Protein AF-A0A434S782-F1 (afdb_monomer_lite)

Structure (mmCIF, N/CA/C/O backbone):
data_AF-A0A434S782-F1
#
_entry.id   AF-A0A434S782-F1
#
loop_
_atom_site.group_PDB
_atom_site.id
_atom_site.type_symbol
_atom_site.label_atom_id
_atom_site.label_alt_id
_atom_site.label_comp_id
_atom_site.label_asym_id
_atom_site.label_entity_id
_atom_site.label_seq_id
_atom_site.pdbx_PDB_ins_code
_atom_site.Cartn_x
_atom_site.Cartn_y
_atom_site.Cartn_z
_atom_site.occupancy
_atom_site.B_iso_or_equiv
_atom_site.auth_seq_id
_atom_site.auth_comp_id
_atom_site.auth_asym_id
_atom_site.auth_atom_id
_atom_site.pdbx_PDB_model_num
ATOM 1 N N . ALA A 1 1 ? 8.498 13.842 -37.453 1.00 45.81 1 ALA A N 1
ATOM 2 C CA . ALA A 1 1 ? 8.215 12.730 -36.525 1.00 45.81 1 ALA A CA 1
ATOM 3 C C . ALA A 1 1 ? 9.584 12.250 -36.055 1.00 45.81 1 ALA A C 1
ATOM 5 O O . ALA A 1 1 ? 10.415 12.049 -36.921 1.00 45.81 1 ALA A O 1
ATOM 6 N N . GLU A 1 2 ? 9.983 12.252 -34.789 1.00 38.34 2 GLU A N 1
ATOM 7 C CA . GLU A 1 2 ? 9.272 12.043 -33.525 1.00 38.34 2 GLU A CA 1
ATOM 8 C C . GLU A 1 2 ? 9.928 12.860 -32.403 1.00 38.34 2 GLU A C 1
ATOM 10 O O . GLU A 1 2 ? 11.139 13.076 -32.400 1.00 38.34 2 GLU A O 1
ATOM 15 N N . GLY A 1 3 ? 9.123 13.287 -31.430 1.00 43.78 3 GLY A N 1
ATOM 16 C CA . GLY A 1 3 ? 9.629 13.692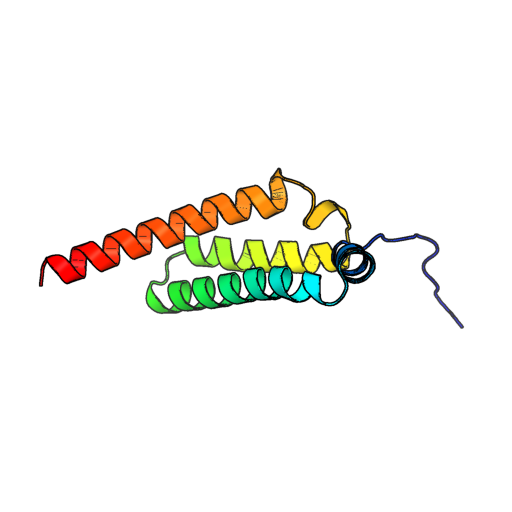 -30.125 1.00 43.78 3 GLY A CA 1
ATOM 17 C C . GLY A 1 3 ? 10.073 12.455 -29.352 1.00 43.78 3 GLY A C 1
ATOM 18 O O . GLY A 1 3 ? 9.260 11.827 -28.687 1.00 43.78 3 GLY A O 1
ATOM 19 N N . ALA A 1 4 ? 11.350 12.099 -29.448 1.00 45.12 4 ALA A N 1
ATOM 20 C CA . ALA A 1 4 ? 11.984 11.178 -28.516 1.00 45.12 4 ALA A CA 1
ATOM 21 C C . ALA A 1 4 ? 12.660 12.027 -27.436 1.00 45.12 4 ALA A C 1
ATOM 23 O O . ALA A 1 4 ? 13.621 12.743 -27.715 1.00 45.12 4 ALA A O 1
ATOM 24 N N . ALA A 1 5 ? 12.116 12.010 -26.219 1.00 41.84 5 ALA A N 1
ATOM 25 C CA . ALA A 1 5 ? 12.754 12.648 -25.077 1.00 41.84 5 ALA A CA 1
ATOM 26 C C . ALA A 1 5 ? 14.180 12.091 -24.926 1.00 41.84 5 ALA A C 1
ATOM 28 O O . ALA A 1 5 ? 14.379 10.894 -24.744 1.00 41.84 5 ALA A O 1
ATOM 29 N N . SER A 1 6 ? 15.174 12.969 -25.031 1.00 44.38 6 SER A N 1
ATOM 30 C CA . SER A 1 6 ? 16.609 12.669 -25.004 1.00 44.38 6 SER A CA 1
ATOM 31 C C . SER A 1 6 ? 17.160 12.457 -23.587 1.00 44.38 6 SER A C 1
ATOM 33 O O . SER A 1 6 ? 18.324 12.758 -23.328 1.00 44.38 6 SER A O 1
ATOM 35 N N . VAL A 1 7 ? 16.327 12.003 -22.648 1.00 48.16 7 VAL A N 1
ATOM 36 C CA . VAL A 1 7 ? 16.700 11.796 -21.244 1.00 48.16 7 VAL A CA 1
ATOM 37 C C . VAL A 1 7 ? 16.268 10.385 -20.853 1.00 48.16 7 VAL A C 1
ATOM 39 O O . VAL A 1 7 ? 15.084 10.075 -21.005 1.00 48.16 7 VAL A O 1
ATOM 42 N N . PRO A 1 8 ? 17.176 9.522 -20.361 1.00 50.50 8 PRO A N 1
ATOM 43 C CA . PRO A 1 8 ? 16.786 8.259 -19.760 1.00 50.50 8 PRO A CA 1
ATOM 44 C C . PRO A 1 8 ? 16.079 8.598 -18.449 1.00 50.50 8 PRO A C 1
ATOM 46 O O . PRO A 1 8 ? 16.703 8.826 -17.420 1.00 50.50 8 PRO A O 1
ATOM 49 N N . VAL A 1 9 ? 14.761 8.748 -18.502 1.00 54.75 9 VAL A N 1
ATOM 50 C CA . VAL A 1 9 ? 13.955 8.809 -17.290 1.00 54.75 9 VAL A CA 1
ATOM 51 C C . VAL A 1 9 ? 13.850 7.370 -16.798 1.00 54.75 9 VAL A C 1
ATOM 53 O O . VAL A 1 9 ? 13.049 6.587 -17.309 1.00 54.75 9 VAL A O 1
ATOM 56 N N . GLU A 1 10 ? 14.738 6.991 -15.882 1.00 72.56 10 GLU A N 1
ATOM 57 C CA . GLU A 1 10 ? 14.737 5.667 -15.268 1.00 72.56 10 GLU A CA 1
ATOM 58 C C . GLU A 1 10 ? 13.467 5.539 -14.413 1.00 72.56 10 GLU A C 1
ATOM 60 O O . GLU A 1 10 ? 13.217 6.311 -13.489 1.00 72.5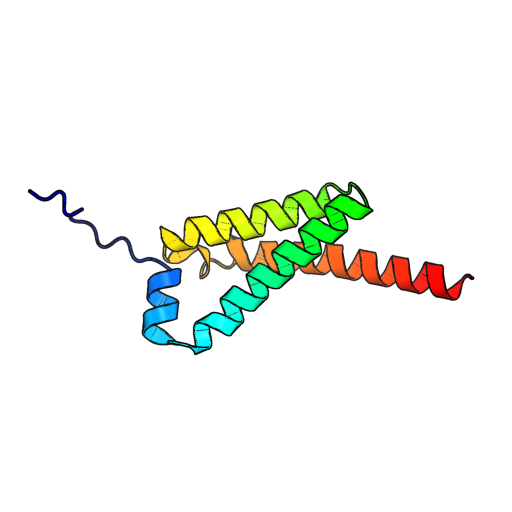6 10 GLU A O 1
ATOM 65 N N . SER A 1 11 ? 12.583 4.623 -14.806 1.00 84.50 11 SER A N 1
ATOM 66 C CA . SER A 1 11 ? 11.294 4.373 -14.158 1.00 84.50 11 SER A CA 1
ATOM 67 C C . SER A 1 11 ? 11.464 3.263 -13.133 1.00 84.50 11 SER A C 1
ATOM 69 O O . SER A 1 11 ? 11.862 2.166 -13.519 1.00 84.50 11 SER A O 1
ATOM 71 N N . ALA A 1 12 ? 11.101 3.473 -11.863 1.00 86.00 12 ALA A N 1
ATOM 72 C CA . ALA A 1 12 ? 11.185 2.411 -10.852 1.00 86.00 12 ALA A CA 1
ATOM 73 C C . ALA A 1 12 ? 10.333 1.197 -11.246 1.00 86.00 12 ALA A C 1
ATOM 75 O O . ALA A 1 12 ? 10.742 0.050 -11.082 1.00 86.00 12 ALA A O 1
ATOM 76 N N . VAL A 1 13 ? 9.153 1.446 -11.827 1.00 87.19 13 VAL A N 1
ATOM 77 C CA . VAL A 1 13 ? 8.287 0.386 -12.363 1.00 87.19 13 VAL A CA 1
ATOM 78 C C . VAL A 1 13 ? 8.993 -0.370 -13.490 1.00 87.19 13 VAL A C 1
ATOM 80 O O . VAL A 1 13 ? 8.991 -1.602 -13.497 1.00 87.19 13 VAL A O 1
ATOM 83 N N . GLY A 1 14 ? 9.625 0.358 -14.416 1.00 85.94 14 GLY A N 1
ATOM 84 C CA . GLY A 1 14 ? 10.411 -0.225 -15.503 1.00 85.94 14 GLY A CA 1
ATOM 85 C C . GLY A 1 14 ? 11.578 -1.075 -14.995 1.00 85.94 14 GLY A C 1
ATOM 86 O O . GLY A 1 14 ? 11.745 -2.208 -15.442 1.00 85.94 14 GLY A O 1
ATOM 87 N N . VAL A 1 15 ? 12.325 -0.573 -14.010 1.00 87.44 15 VAL A N 1
ATOM 88 C CA . VAL A 1 15 ? 13.446 -1.274 -13.369 1.00 87.44 15 VAL A CA 1
ATOM 89 C C . VAL A 1 15 ? 12.970 -2.565 -12.701 1.00 87.44 15 VAL A C 1
ATOM 91 O O . VAL A 1 15 ? 13.540 -3.629 -12.946 1.00 87.44 15 VAL A O 1
ATOM 94 N N . MET A 1 16 ? 11.884 -2.521 -11.923 1.00 88.06 16 MET A N 1
ATOM 95 C CA . MET A 1 16 ? 11.338 -3.714 -11.264 1.00 88.06 16 MET A CA 1
ATOM 96 C C . MET A 1 16 ? 10.836 -4.763 -12.261 1.00 88.06 16 MET A C 1
ATOM 98 O O . MET A 1 16 ? 11.085 -5.955 -12.069 1.00 88.06 16 MET A O 1
ATOM 102 N N . LEU A 1 17 ? 10.154 -4.345 -13.332 1.00 88.38 17 LEU A N 1
ATOM 103 C CA . LEU A 1 17 ? 9.702 -5.257 -14.385 1.00 88.38 17 LEU A CA 1
ATOM 104 C C . LEU A 1 17 ? 10.883 -5.880 -15.136 1.00 88.38 17 LEU A C 1
ATOM 106 O O . LEU A 1 17 ? 10.850 -7.071 -15.432 1.00 88.38 17 LEU A O 1
ATOM 110 N N . TYR A 1 18 ? 11.932 -5.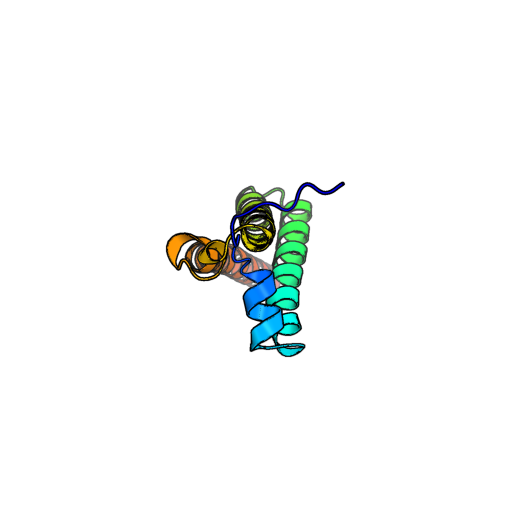104 -15.410 1.00 87.06 18 TYR A N 1
ATOM 111 C CA . TYR A 1 18 ? 13.125 -5.586 -16.102 1.00 87.06 18 TYR A CA 1
ATOM 112 C C . TYR A 1 18 ? 13.938 -6.574 -15.252 1.00 87.06 18 TYR A C 1
ATOM 114 O O . TYR A 1 18 ? 14.351 -7.618 -15.750 1.00 87.06 18 TYR A O 1
ATOM 122 N N . GLN A 1 19 ? 14.144 -6.277 -13.965 1.00 87.94 19 GLN A N 1
ATOM 123 C CA . GLN A 1 19 ? 14.990 -7.089 -13.084 1.00 87.94 19 GLN A CA 1
ATOM 124 C C . GLN A 1 19 ? 14.267 -8.310 -12.500 1.00 87.94 1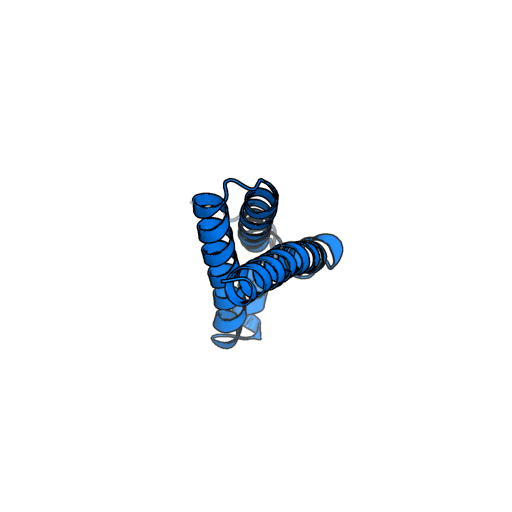9 GLN A C 1
ATOM 126 O O . GLN A 1 19 ? 14.850 -9.388 -12.410 1.00 87.94 19 GLN A O 1
ATOM 131 N N . MET A 1 20 ? 13.006 -8.157 -12.082 1.00 88.62 20 MET A N 1
ATOM 132 C CA . MET A 1 20 ? 12.250 -9.217 -11.398 1.00 88.62 20 MET A CA 1
ATOM 133 C C . MET A 1 20 ? 11.207 -9.899 -12.292 1.00 88.62 20 MET A C 1
ATOM 135 O O . MET A 1 20 ? 10.622 -10.908 -11.882 1.00 88.62 20 MET A O 1
ATOM 139 N N . GLY A 1 21 ? 10.926 -9.365 -13.485 1.00 89.25 21 GLY A N 1
ATOM 140 C CA . GLY A 1 21 ? 9.906 -9.903 -14.383 1.00 89.25 21 GLY A CA 1
ATOM 141 C C . GLY A 1 21 ? 8.542 -10.011 -13.696 1.00 89.25 21 GLY A C 1
ATOM 142 O O . GLY A 1 21 ? 8.056 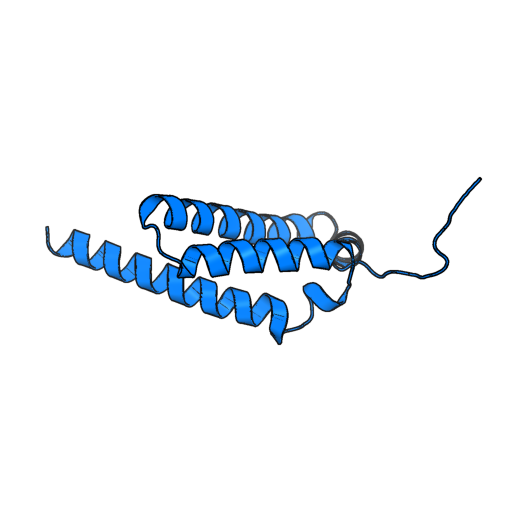-9.073 -13.059 1.00 89.25 21 GLY A O 1
ATOM 143 N N . VAL A 1 22 ? 7.952 -11.207 -13.763 1.00 90.56 22 VAL A N 1
ATOM 144 C CA . VAL A 1 22 ? 6.661 -11.547 -13.135 1.00 90.56 22 VAL A CA 1
ATOM 145 C C . VAL A 1 22 ? 6.700 -11.398 -11.607 1.00 90.56 22 VAL A C 1
ATOM 147 O O . VAL A 1 22 ? 5.672 -11.112 -10.997 1.00 90.56 22 VAL A O 1
ATOM 150 N N . GLY A 1 23 ? 7.872 -11.519 -10.974 1.00 90.44 23 GLY A N 1
ATOM 151 C CA . GLY A 1 23 ? 8.017 -11.355 -9.524 1.00 90.44 23 GLY A CA 1
ATOM 152 C C . GLY A 1 23 ? 7.605 -9.967 -9.025 1.00 90.44 23 GLY A C 1
ATOM 153 O O . GLY A 1 23 ? 7.099 -9.839 -7.910 1.00 90.44 23 GLY A O 1
ATOM 154 N N . SER A 1 24 ? 7.727 -8.935 -9.866 1.00 90.88 24 SER A N 1
ATOM 155 C CA . SER A 1 24 ? 7.304 -7.571 -9.522 1.00 90.88 24 SER A CA 1
ATOM 156 C C . SER A 1 24 ? 5.788 -7.444 -9.300 1.00 90.88 24 SER A C 1
ATOM 158 O O . SER A 1 24 ? 5.348 -6.577 -8.544 1.00 90.88 24 SER A O 1
ATOM 160 N N . LEU A 1 25 ? 4.975 -8.354 -9.856 1.00 92.56 25 LEU A N 1
ATOM 161 C CA . LEU A 1 25 ? 3.522 -8.370 -9.652 1.00 92.56 25 LEU A CA 1
ATOM 162 C C . LEU A 1 25 ? 3.130 -8.583 -8.189 1.00 92.56 25 LEU A C 1
ATOM 164 O O . LEU A 1 25 ? 2.092 -8.084 -7.767 1.00 92.56 25 LEU A O 1
ATOM 168 N N . VAL A 1 26 ? 3.948 -9.288 -7.401 1.00 95.75 26 VAL A N 1
ATOM 169 C CA . VAL A 1 26 ? 3.690 -9.473 -5.964 1.00 95.75 26 VAL A CA 1
ATOM 170 C C . VAL A 1 26 ? 3.778 -8.131 -5.239 1.00 95.75 26 VAL A C 1
ATOM 172 O O . VAL A 1 26 ? 2.918 -7.809 -4.422 1.00 95.75 26 VAL A O 1
ATOM 175 N N . PHE A 1 27 ? 4.781 -7.321 -5.578 1.00 91.81 27 PHE A N 1
ATOM 176 C CA . PHE A 1 27 ? 4.976 -5.999 -4.992 1.00 91.81 27 PHE A CA 1
ATOM 177 C C . PHE A 1 27 ? 3.864 -5.024 -5.401 1.00 91.81 27 PHE A C 1
ATOM 179 O O . PHE A 1 27 ? 3.248 -4.390 -4.545 1.00 91.81 27 PHE A O 1
ATOM 186 N N . PHE A 1 28 ? 3.529 -4.961 -6.693 1.00 94.12 28 PHE A N 1
ATOM 187 C CA . PHE A 1 28 ? 2.421 -4.125 -7.166 1.00 94.12 28 PHE A CA 1
ATOM 188 C C . PHE A 1 28 ? 1.071 -4.580 -6.615 1.00 94.12 28 PHE A C 1
ATOM 190 O O . PHE A 1 28 ? 0.262 -3.754 -6.196 1.00 94.12 28 PHE A O 1
ATOM 197 N N . GLY A 1 29 ? 0.842 -5.892 -6.562 1.00 96.19 29 GLY A N 1
ATOM 198 C CA . GLY A 1 29 ? -0.348 -6.485 -5.965 1.00 96.19 29 GLY A CA 1
ATOM 199 C C . GLY A 1 29 ? -0.474 -6.144 -4.484 1.00 96.19 29 GLY A C 1
ATOM 200 O O . GLY A 1 29 ? -1.563 -5.804 -4.031 1.00 96.19 29 GLY A O 1
ATOM 201 N N . PHE A 1 30 ? 0.636 -6.148 -3.743 1.00 95.62 30 PHE A N 1
ATOM 202 C CA . PHE A 1 30 ? 0.671 -5.715 -2.348 1.00 95.62 30 PHE A CA 1
ATOM 203 C C . PHE A 1 30 ? 0.269 -4.241 -2.188 1.00 95.62 30 PHE A C 1
ATOM 205 O O . PHE A 1 30 ? -0.625 -3.939 -1.395 1.00 95.62 30 PHE A O 1
ATOM 212 N N . LEU A 1 31 ? 0.856 -3.327 -2.970 1.00 95.81 31 LEU A N 1
ATOM 213 C CA . LEU A 1 31 ? 0.497 -1.904 -2.921 1.00 95.81 31 LEU A CA 1
ATOM 214 C C . LEU A 1 31 ? -0.967 -1.665 -3.320 1.00 95.81 31 LEU A C 1
ATOM 216 O O . LEU A 1 31 ? -1.674 -0.900 -2.662 1.00 95.81 31 LEU A O 1
ATOM 220 N N . ALA A 1 32 ? -1.453 -2.363 -4.349 1.00 96.81 32 ALA A N 1
ATOM 221 C CA . ALA A 1 32 ? -2.846 -2.294 -4.777 1.00 96.81 32 ALA A CA 1
ATOM 222 C C . ALA A 1 32 ? -3.802 -2.816 -3.691 1.00 96.81 32 ALA A C 1
ATOM 224 O O . ALA A 1 32 ? -4.810 -2.173 -3.393 1.00 96.81 32 ALA A O 1
ATOM 225 N N . ALA A 1 33 ? -3.476 -3.944 -3.055 1.00 97.50 33 ALA A N 1
ATOM 226 C CA . ALA A 1 33 ? -4.262 -4.502 -1.960 1.00 97.50 33 ALA A CA 1
ATOM 227 C C . ALA A 1 33 ? -4.329 -3.541 -0.764 1.00 97.50 33 ALA A C 1
ATOM 229 O O . ALA A 1 33 ? -5.407 -3.348 -0.197 1.00 97.50 33 ALA A O 1
ATOM 230 N N . LEU A 1 34 ? -3.213 -2.887 -0.421 1.00 96.81 34 LEU A N 1
ATOM 231 C CA . LEU A 1 34 ? -3.191 -1.848 0.607 1.00 96.81 34 LEU A CA 1
ATOM 232 C C . LEU A 1 34 ? -4.068 -0.654 0.232 1.00 96.81 34 LEU A C 1
ATOM 234 O O . LEU A 1 34 ? -4.895 -0.239 1.042 1.00 96.81 34 LEU A O 1
ATOM 238 N N . ALA A 1 35 ? -3.953 -0.131 -0.990 1.00 97.12 35 ALA A N 1
ATOM 239 C CA . ALA A 1 35 ? -4.784 0.980 -1.446 1.00 97.12 35 ALA A CA 1
ATOM 240 C C . ALA A 1 35 ? -6.284 0.633 -1.379 1.00 97.12 35 ALA A C 1
ATOM 242 O O . ALA A 1 35 ? -7.092 1.431 -0.900 1.00 97.12 35 ALA A O 1
ATOM 243 N N . VAL A 1 36 ? -6.668 -0.583 -1.779 1.00 97.88 36 VAL A N 1
ATOM 244 C CA . VAL A 1 36 ? -8.054 -1.066 -1.671 1.00 97.88 36 VAL A CA 1
ATOM 245 C C . VAL A 1 36 ? -8.496 -1.183 -0.210 1.00 97.88 36 VAL A C 1
ATOM 247 O O . VAL A 1 36 ? -9.598 -0.745 0.129 1.00 97.88 36 VAL A O 1
ATOM 250 N N . ALA A 1 37 ? -7.656 -1.738 0.667 1.00 96.25 37 ALA A N 1
ATOM 251 C CA . ALA A 1 37 ? -7.962 -1.878 2.088 1.00 96.25 37 ALA A CA 1
ATOM 252 C C . ALA A 1 37 ? -8.151 -0.514 2.771 1.00 96.25 37 ALA A C 1
ATOM 254 O O . ALA A 1 37 ? -9.124 -0.327 3.504 1.00 96.25 37 ALA A O 1
ATOM 255 N N . LEU A 1 38 ? -7.273 0.448 2.482 1.00 96.81 38 LEU A N 1
ATOM 256 C CA . LEU A 1 38 ? -7.342 1.815 3.000 1.00 96.81 38 LEU A CA 1
ATOM 257 C C . LEU A 1 38 ? -8.572 2.550 2.480 1.00 96.81 38 LEU A C 1
ATOM 259 O O . LEU A 1 38 ? -9.307 3.130 3.271 1.00 96.81 38 LEU A O 1
ATOM 263 N N . ARG A 1 39 ? -8.874 2.444 1.181 1.00 96.62 39 ARG A N 1
ATOM 264 C CA . ARG A 1 39 ? -10.112 2.992 0.612 1.00 96.62 39 ARG A CA 1
ATOM 265 C C . ARG A 1 39 ? -11.346 2.414 1.300 1.00 96.62 39 ARG A C 1
ATOM 267 O O . ARG A 1 39 ? -12.288 3.147 1.585 1.00 96.62 39 ARG A O 1
ATOM 274 N N . ARG A 1 40 ? -11.359 1.105 1.570 1.00 95.88 40 ARG A N 1
ATOM 275 C CA . ARG A 1 40 ? -12.475 0.458 2.268 1.00 95.88 40 ARG A CA 1
ATOM 276 C C . ARG A 1 40 ? -12.629 0.997 3.689 1.00 95.88 40 ARG A C 1
ATOM 278 O O . ARG A 1 40 ? -13.747 1.317 4.073 1.00 95.88 40 ARG A O 1
ATOM 285 N N . GLN A 1 41 ? -11.532 1.123 4.437 1.00 95.00 41 GLN A N 1
ATOM 286 C CA . GLN A 1 41 ? -11.563 1.697 5.785 1.00 95.00 41 GLN A CA 1
ATOM 287 C C . GLN A 1 41 ? -12.011 3.160 5.763 1.00 95.00 41 GLN A C 1
ATOM 289 O O . GLN A 1 41 ? -12.910 3.512 6.513 1.00 95.00 41 GLN A O 1
ATOM 294 N N . LEU A 1 42 ? -11.493 3.973 4.840 1.00 95.75 42 LEU A N 1
ATOM 295 C CA . LEU A 1 42 ? -11.905 5.365 4.663 1.00 95.75 42 LEU A CA 1
ATOM 296 C C . LEU A 1 42 ? -13.418 5.495 4.446 1.00 95.75 42 LEU A C 1
ATOM 298 O O . LEU A 1 42 ? -14.058 6.323 5.081 1.00 95.75 42 LEU A O 1
ATOM 302 N N . ILE A 1 43 ? -14.005 4.664 3.580 1.00 96.38 43 ILE A N 1
ATOM 303 C CA . ILE A 1 43 ? -15.455 4.683 3.329 1.00 96.38 43 ILE A CA 1
ATOM 304 C C . ILE A 1 43 ? -16.244 4.250 4.575 1.00 96.38 43 ILE A C 1
ATOM 306 O O . ILE A 1 43 ? -17.328 4.767 4.821 1.00 96.38 43 ILE A O 1
ATOM 310 N N . GLN A 1 44 ? -15.721 3.300 5.353 1.00 93.56 44 GLN A N 1
ATOM 311 C CA . GLN A 1 44 ? -16.402 2.759 6.532 1.00 93.56 44 GLN A CA 1
ATOM 312 C C . GLN A 1 44 ? -16.307 3.665 7.763 1.00 93.56 44 GLN A C 1
ATOM 314 O O . GLN A 1 44 ? -17.238 3.684 8.563 1.00 93.56 44 GLN A O 1
ATOM 319 N N . THR A 1 45 ? -15.191 4.371 7.951 1.00 91.75 45 THR A N 1
ATOM 320 C CA . THR A 1 45 ? -14.916 5.139 9.175 1.00 91.75 45 THR A CA 1
ATOM 321 C C . THR A 1 45 ? -14.909 6.648 8.964 1.00 91.75 45 THR A C 1
ATOM 323 O O . THR A 1 45 ? -15.068 7.381 9.935 1.00 91.75 45 THR A O 1
ATOM 326 N N . GLY A 1 46 ? -14.698 7.126 7.733 1.00 91.94 46 GLY A N 1
ATOM 327 C CA . GLY A 1 46 ? -14.467 8.544 7.442 1.00 91.94 46 GLY A CA 1
ATOM 328 C C . GLY A 1 46 ? -13.149 9.093 8.002 1.00 91.94 46 GLY A C 1
ATOM 329 O O . GLY A 1 46 ? -12.961 10.306 8.025 1.00 91.94 46 GLY A O 1
ATOM 330 N N . ASP A 1 47 ? -12.250 8.224 8.471 1.00 92.81 47 ASP A N 1
ATOM 331 C CA . ASP A 1 47 ? -11.030 8.624 9.174 1.00 92.81 47 ASP A CA 1
ATOM 332 C C . ASP A 1 47 ? -9.962 9.148 8.187 1.00 92.81 47 ASP A C 1
ATOM 334 O O . ASP A 1 47 ? -9.588 8.428 7.246 1.00 92.81 47 ASP A O 1
ATOM 338 N N . PRO A 1 48 ? -9.461 10.387 8.372 1.00 93.12 48 PRO A N 1
ATOM 339 C CA . PRO A 1 48 ? -8.474 10.993 7.483 1.00 93.12 48 PRO A CA 1
ATOM 340 C C . PRO A 1 48 ? -7.131 10.251 7.446 1.00 93.12 48 PRO A C 1
ATOM 342 O O . PRO A 1 48 ? -6.423 10.373 6.444 1.00 93.12 48 PRO A O 1
ATOM 345 N N . ASP A 1 49 ? -6.790 9.437 8.446 1.00 93.50 49 ASP A N 1
ATOM 346 C CA . ASP A 1 49 ? -5.562 8.632 8.427 1.00 93.50 49 ASP A CA 1
ATOM 347 C C . ASP A 1 49 ? -5.557 7.646 7.247 1.00 93.50 49 ASP A C 1
ATOM 349 O O . AS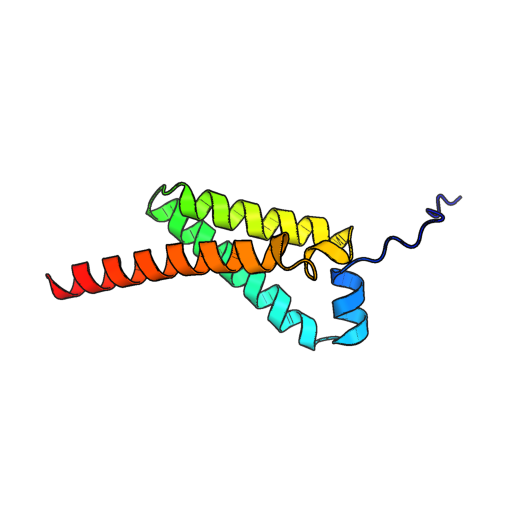P A 1 49 ? -4.539 7.440 6.576 1.00 93.50 49 ASP A O 1
ATOM 353 N N . PHE A 1 50 ? -6.719 7.067 6.927 1.00 95.19 50 PHE A N 1
ATOM 354 C CA . PHE A 1 50 ? -6.851 6.168 5.780 1.00 95.19 50 PHE A CA 1
ATOM 355 C C . PHE A 1 50 ? -6.860 6.917 4.449 1.00 95.19 50 PHE A C 1
ATOM 357 O O . PHE A 1 50 ? -6.398 6.369 3.445 1.00 95.19 50 PHE A O 1
ATOM 364 N N . LEU A 1 51 ? -7.330 8.169 4.433 1.00 95.19 51 LEU A N 1
ATOM 365 C CA . LEU A 1 51 ? -7.198 9.045 3.270 1.00 95.19 51 LEU A CA 1
ATOM 366 C C . LEU A 1 51 ? -5.727 9.372 3.004 1.00 95.19 51 LEU A C 1
ATOM 368 O O . LEU A 1 51 ? -5.281 9.237 1.866 1.00 95.19 51 LEU A O 1
ATOM 372 N N . PHE A 1 52 ? -4.969 9.737 4.043 1.00 95.06 52 PHE A N 1
ATOM 373 C CA . PHE A 1 52 ? -3.530 9.974 3.945 1.00 95.06 52 PHE A CA 1
ATOM 374 C C . PHE A 1 52 ? -2.809 8.749 3.381 1.00 95.06 52 PHE A C 1
ATOM 376 O O . PHE A 1 52 ? -2.086 8.861 2.392 1.00 95.06 52 PHE A O 1
ATOM 383 N N . GLY A 1 53 ? -3.052 7.568 3.957 1.00 95.19 53 GLY A N 1
ATOM 384 C CA . GLY A 1 53 ? -2.438 6.331 3.486 1.00 95.19 53 GLY A CA 1
ATOM 385 C C . GLY A 1 53 ? -2.789 6.011 2.030 1.00 95.19 53 GLY A C 1
ATOM 386 O O . GLY A 1 53 ? -1.911 5.665 1.240 1.00 95.19 53 GLY A O 1
ATOM 387 N N . PHE A 1 54 ? -4.066 6.147 1.656 1.00 96.62 54 PHE A N 1
ATOM 388 C CA . PHE A 1 54 ? -4.528 5.890 0.291 1.00 96.62 54 PHE A CA 1
ATOM 389 C C . PHE A 1 54 ? -3.860 6.833 -0.714 1.00 96.62 54 PHE A C 1
ATOM 391 O O . PHE A 1 54 ? -3.271 6.380 -1.696 1.00 96.62 54 PHE A O 1
ATOM 398 N N . VAL A 1 55 ? -3.918 8.140 -0.452 1.00 96.06 55 VAL A N 1
ATOM 399 C CA . VAL A 1 55 ? -3.327 9.157 -1.328 1.00 96.06 55 VAL A CA 1
ATOM 400 C C . VAL A 1 55 ? -1.812 8.992 -1.399 1.00 96.06 55 VAL A C 1
ATOM 402 O O . VAL A 1 55 ? -1.259 9.060 -2.495 1.00 96.06 55 VAL A O 1
ATOM 405 N N . GLY A 1 56 ? -1.144 8.723 -0.275 1.00 94.75 56 GLY A N 1
ATOM 406 C CA . GLY A 1 56 ? 0.302 8.520 -0.213 1.00 94.75 56 GLY A CA 1
ATOM 407 C C . GLY A 1 56 ? 0.759 7.351 -1.084 1.00 94.75 56 GLY A C 1
ATOM 408 O O . GLY A 1 56 ? 1.602 7.537 -1.962 1.00 94.75 56 GLY A O 1
ATOM 409 N N . ILE A 1 57 ? 0.147 6.173 -0.922 1.00 95.31 57 ILE A N 1
ATOM 410 C CA . ILE A 1 57 ? 0.487 4.986 -1.719 1.00 95.31 57 ILE A CA 1
ATOM 411 C C . ILE A 1 57 ? 0.234 5.228 -3.210 1.00 95.31 57 ILE A C 1
ATOM 413 O O . ILE A 1 57 ? 1.099 4.916 -4.030 1.00 95.31 57 ILE A O 1
ATOM 417 N N . VAL A 1 58 ? -0.919 5.796 -3.581 1.00 95.56 58 VAL A N 1
ATOM 418 C CA . VAL A 1 58 ? -1.260 6.046 -4.993 1.00 95.56 58 VAL A CA 1
ATOM 419 C C . VAL A 1 58 ? -0.319 7.078 -5.614 1.00 95.56 58 VAL A C 1
ATOM 421 O O . VAL A 1 58 ? 0.167 6.866 -6.722 1.00 95.56 58 VAL A O 1
ATOM 424 N N . THR A 1 59 ? -0.014 8.160 -4.898 1.00 94.69 59 THR A N 1
ATOM 425 C CA . THR A 1 59 ? 0.869 9.230 -5.389 1.00 94.69 59 THR A CA 1
ATOM 426 C C . THR A 1 59 ? 2.296 8.729 -5.578 1.00 94.69 59 THR A C 1
ATOM 428 O O . THR A 1 59 ? 2.882 8.958 -6.632 1.00 94.69 59 THR A O 1
ATOM 431 N N . ILE A 1 60 ? 2.845 7.996 -4.603 1.00 93.88 60 ILE A N 1
ATOM 432 C CA . ILE A 1 60 ? 4.190 7.412 -4.711 1.00 93.88 60 ILE A CA 1
ATOM 433 C C . ILE A 1 60 ? 4.238 6.398 -5.859 1.00 93.88 60 ILE A C 1
ATOM 435 O O . ILE A 1 60 ? 5.172 6.425 -6.656 1.00 93.88 60 ILE A O 1
ATOM 439 N N . SER A 1 61 ? 3.210 5.555 -5.997 1.00 92.75 61 SER A N 1
ATOM 440 C CA . SER A 1 61 ? 3.125 4.571 -7.087 1.00 92.75 61 SER A CA 1
ATOM 441 C C . SER A 1 61 ? 3.019 5.227 -8.464 1.00 92.75 61 SER A C 1
ATOM 443 O O . SER A 1 61 ? 3.646 4.763 -9.411 1.00 92.75 61 SER A O 1
ATOM 445 N N . ALA A 1 62 ? 2.265 6.322 -8.589 1.00 91.69 62 ALA A N 1
ATOM 446 C CA . ALA A 1 62 ? 2.205 7.099 -9.823 1.00 91.69 62 ALA A CA 1
ATOM 447 C C . ALA A 1 62 ? 3.556 7.764 -10.127 1.00 91.69 62 ALA A C 1
ATOM 449 O O . ALA A 1 62 ? 4.016 7.727 -11.266 1.00 91.69 62 ALA A O 1
ATOM 450 N N . ASN A 1 63 ? 4.229 8.309 -9.107 1.00 90.38 63 ASN A N 1
ATOM 451 C CA . ASN A 1 63 ? 5.552 8.905 -9.271 1.00 90.38 63 ASN A CA 1
ATOM 452 C C . ASN A 1 63 ? 6.613 7.864 -9.666 1.00 90.38 63 ASN A C 1
ATOM 454 O O . ASN A 1 63 ? 7.505 8.163 -10.448 1.00 90.38 63 ASN A O 1
ATOM 458 N N . ALA A 1 64 ? 6.478 6.619 -9.212 1.00 89.56 64 ALA A N 1
ATOM 459 C CA . ALA A 1 64 ? 7.367 5.515 -9.565 1.00 89.56 64 ALA A CA 1
ATOM 460 C C . ALA A 1 64 ? 7.323 5.104 -11.043 1.00 89.56 64 ALA A C 1
ATOM 462 O O . ALA A 1 64 ? 8.256 4.470 -11.538 1.00 89.56 64 ALA A O 1
ATOM 463 N N . VAL A 1 65 ? 6.272 5.489 -11.774 1.00 88.00 65 VAL A N 1
ATOM 464 C CA . VAL A 1 65 ? 6.246 5.362 -13.239 1.00 88.00 65 VAL A CA 1
ATOM 465 C C . VAL A 1 65 ? 7.243 6.334 -13.876 1.00 88.00 65 VAL A C 1
ATOM 467 O O . VAL A 1 65 ? 7.818 6.013 -14.913 1.00 88.00 65 VAL A O 1
ATOM 470 N N . LEU A 1 66 ? 7.470 7.487 -13.244 1.00 87.00 66 LEU A N 1
ATOM 471 C CA . LEU A 1 66 ? 8.270 8.592 -13.765 1.00 87.00 66 LEU A CA 1
ATOM 472 C C . LEU A 1 66 ? 9.668 8.690 -13.145 1.00 87.00 66 LEU A C 1
ATOM 474 O O . LEU A 1 66 ? 10.516 9.361 -13.714 1.00 87.00 66 LEU A O 1
ATOM 478 N N . GLN A 1 67 ? 9.911 8.105 -11.973 1.00 85.19 67 GLN A N 1
ATOM 479 C CA . GLN A 1 67 ? 11.170 8.262 -11.242 1.00 85.19 67 GLN A CA 1
ATOM 480 C C . GLN A 1 67 ? 11.594 6.953 -10.583 1.00 85.19 67 GLN A C 1
ATOM 482 O O . GLN A 1 67 ? 10.795 6.320 -9.892 1.00 85.19 67 GLN A O 1
ATOM 487 N N . GLU A 1 68 ? 12.865 6.591 -10.738 1.00 80.12 68 GLU A N 1
ATOM 488 C CA . GLU A 1 68 ? 13.481 5.418 -10.113 1.00 80.12 68 GLU A CA 1
ATOM 489 C C . GLU A 1 68 ? 13.446 5.515 -8.582 1.00 80.12 68 GLU A C 1
ATOM 491 O O . GLU A 1 68 ? 13.027 4.592 -7.888 1.00 80.12 68 GLU A O 1
ATOM 496 N N . GLU A 1 69 ? 13.744 6.691 -8.039 1.00 79.75 69 GLU A N 1
ATOM 497 C CA . GLU A 1 69 ? 13.867 6.903 -6.593 1.00 79.75 69 GLU A CA 1
ATOM 498 C C . GLU A 1 69 ? 12.551 6.769 -5.806 1.00 79.75 69 GLU A C 1
ATOM 500 O O . GLU A 1 69 ? 12.565 6.678 -4.578 1.00 79.75 69 GLU A O 1
ATOM 505 N N . ALA A 1 70 ? 11.389 6.753 -6.465 1.00 81.31 70 ALA A N 1
ATOM 506 C CA . ALA A 1 70 ? 10.101 6.809 -5.772 1.00 81.31 70 ALA A CA 1
ATOM 507 C C . ALA A 1 70 ? 9.818 5.569 -4.900 1.00 81.31 70 ALA A C 1
ATOM 509 O O . ALA A 1 70 ? 9.227 5.701 -3.826 1.00 81.31 70 ALA A O 1
ATOM 510 N N . PHE A 1 71 ? 10.241 4.376 -5.335 1.00 83.81 71 PHE A N 1
ATOM 511 C CA . PHE A 1 71 ? 10.135 3.153 -4.526 1.00 83.81 71 PHE A CA 1
ATOM 512 C C . PHE A 1 71 ? 11.382 2.871 -3.695 1.00 83.81 71 PHE A C 1
ATOM 514 O O . PHE A 1 71 ? 11.262 2.287 -2.618 1.00 83.81 71 PHE A O 1
ATOM 521 N N . TYR A 1 72 ? 12.556 3.279 -4.178 1.00 77.75 72 TYR A N 1
ATOM 522 C CA . TYR A 1 72 ? 13.827 2.963 -3.529 1.00 77.75 72 TYR A CA 1
ATOM 523 C C . TYR A 1 72 ? 14.200 3.949 -2.415 1.00 77.75 72 TYR A C 1
ATOM 525 O O . TYR A 1 72 ? 14.976 3.589 -1.532 1.00 77.75 72 TYR A O 1
ATOM 533 N N . SER A 1 73 ? 13.593 5.141 -2.376 1.00 79.56 73 SER A N 1
ATOM 534 C CA . SER A 1 73 ? 13.772 6.100 -1.286 1.00 79.56 73 SER A CA 1
ATOM 535 C C . SER A 1 73 ? 13.085 5.626 0.007 1.00 79.56 73 SER A C 1
ATOM 537 O O . SER A 1 73 ? 11.847 5.576 0.072 1.00 79.56 73 SER A O 1
ATOM 539 N N . PRO A 1 74 ? 13.842 5.348 1.091 1.00 66.25 74 PRO A N 1
ATOM 540 C CA . PRO A 1 74 ? 13.268 4.894 2.360 1.00 66.25 74 PRO A CA 1
ATOM 541 C C . PRO A 1 74 ? 12.316 5.920 2.994 1.00 66.25 74 PRO A C 1
ATOM 543 O O . PRO A 1 74 ? 11.362 5.555 3.680 1.00 66.25 74 PRO A O 1
ATOM 546 N N . LEU A 1 75 ? 12.552 7.213 2.751 1.00 76.75 75 LEU A N 1
ATOM 547 C CA . LEU A 1 75 ? 11.725 8.295 3.289 1.00 76.75 75 LEU A CA 1
ATOM 548 C C . LEU A 1 75 ? 10.363 8.409 2.598 1.00 76.75 75 LEU A C 1
ATOM 550 O O . LEU A 1 75 ? 9.430 8.929 3.205 1.00 76.75 75 LEU A O 1
ATOM 554 N N . ALA A 1 76 ? 10.234 7.930 1.359 1.00 83.12 76 ALA A N 1
ATOM 555 C CA . ALA A 1 76 ? 8.979 7.990 0.623 1.00 83.12 76 ALA A CA 1
ATOM 556 C C . ALA A 1 76 ? 8.104 6.774 0.949 1.00 83.12 76 ALA A C 1
ATOM 558 O O . ALA A 1 76 ? 7.175 6.861 1.756 1.00 83.12 76 ALA A O 1
ATOM 559 N N . LEU A 1 77 ? 8.401 5.621 0.342 1.00 88.44 77 LEU A N 1
ATOM 560 C CA . LEU A 1 77 ? 7.512 4.467 0.423 1.00 88.44 77 LEU A CA 1
ATOM 561 C C . LEU A 1 77 ? 7.591 3.764 1.780 1.00 88.44 77 LEU A C 1
ATOM 563 O O . LEU A 1 77 ? 6.552 3.473 2.366 1.00 88.44 77 LEU A O 1
ATOM 567 N N . ALA A 1 78 ? 8.790 3.503 2.307 1.00 90.31 78 ALA A N 1
ATOM 568 C CA . ALA A 1 78 ? 8.920 2.720 3.538 1.00 90.31 78 ALA A CA 1
ATOM 569 C C . ALA A 1 78 ? 8.323 3.449 4.753 1.00 90.31 78 ALA A C 1
ATOM 571 O O . ALA A 1 78 ? 7.593 2.841 5.537 1.00 90.31 78 ALA A O 1
ATOM 572 N N . PHE A 1 79 ? 8.550 4.761 4.878 1.00 91.94 79 PHE A N 1
ATOM 573 C CA . PHE A 1 79 ? 7.911 5.563 5.923 1.00 91.94 79 PHE A CA 1
ATOM 574 C C . PHE A 1 79 ? 6.385 5.643 5.750 1.00 91.94 79 PHE A C 1
ATOM 576 O O . PHE A 1 79 ? 5.646 5.486 6.722 1.00 91.94 79 PHE A O 1
ATOM 583 N N . CYS A 1 80 ? 5.894 5.804 4.516 1.00 93.75 80 CYS A N 1
ATOM 584 C CA . CYS A 1 80 ? 4.457 5.763 4.233 1.00 93.75 80 CYS A CA 1
ATOM 585 C C . CYS A 1 80 ? 3.834 4.422 4.663 1.00 93.75 80 CYS A C 1
ATOM 587 O O . CYS A 1 80 ? 2.816 4.404 5.356 1.00 93.75 80 CYS A O 1
ATOM 589 N N . LEU A 1 81 ? 4.479 3.299 4.330 1.00 94.75 81 LEU A N 1
ATOM 590 C CA . LEU A 1 81 ? 4.033 1.958 4.713 1.00 94.75 81 LEU A CA 1
ATOM 591 C C . LEU A 1 81 ? 4.074 1.731 6.229 1.00 94.75 81 LEU A C 1
ATOM 593 O O . LEU A 1 81 ? 3.179 1.074 6.760 1.00 94.75 81 LEU A O 1
ATOM 597 N N . LEU A 1 82 ? 5.061 2.295 6.934 1.00 95.81 82 LEU A N 1
ATOM 598 C CA . LEU A 1 82 ? 5.118 2.259 8.396 1.00 95.81 82 LEU A CA 1
ATOM 599 C C . LEU A 1 82 ? 3.874 2.917 9.007 1.00 95.81 82 LEU A C 1
ATOM 601 O O . LEU A 1 82 ? 3.201 2.300 9.832 1.00 95.81 82 LEU A O 1
ATOM 605 N N . LEU A 1 83 ? 3.538 4.136 8.574 1.00 94.88 83 LEU A N 1
ATOM 606 C CA . LEU A 1 83 ? 2.363 4.860 9.070 1.00 94.88 83 LEU A CA 1
ATOM 607 C C . LEU A 1 83 ? 1.059 4.127 8.730 1.00 94.88 83 LEU A C 1
ATOM 609 O O . LEU A 1 83 ? 0.228 3.908 9.609 1.00 94.88 83 LEU A O 1
ATOM 613 N N . VAL A 1 84 ? 0.919 3.654 7.489 1.00 96.06 84 VAL A N 1
ATOM 614 C CA . VAL A 1 84 ? -0.221 2.832 7.049 1.00 96.06 84 VAL A CA 1
ATOM 615 C C . VAL A 1 84 ? -0.382 1.582 7.918 1.00 96.06 84 VAL A C 1
ATOM 617 O O . VAL A 1 84 ? -1.496 1.255 8.338 1.00 96.06 84 VAL A O 1
ATOM 620 N N . GLY A 1 85 ? 0.720 0.893 8.223 1.00 95.69 85 GLY A N 1
ATOM 621 C CA . GLY A 1 85 ? 0.724 -0.284 9.088 1.00 95.69 85 GLY A CA 1
ATOM 622 C C . GLY A 1 85 ? 0.286 0.034 10.519 1.00 95.69 85 GLY A C 1
ATOM 623 O O . GLY A 1 85 ? -0.487 -0.725 11.110 1.00 95.69 85 GLY A O 1
ATOM 624 N N . VAL A 1 86 ? 0.715 1.175 11.066 1.00 96.25 86 VAL A N 1
ATOM 625 C CA . VAL A 1 86 ? 0.289 1.647 12.392 1.00 96.25 86 VAL A CA 1
ATOM 626 C C . VAL A 1 86 ? -1.215 1.938 12.417 1.00 96.25 86 VAL A C 1
ATOM 628 O O . VAL A 1 86 ? -1.898 1.456 13.328 1.00 96.25 86 VAL A O 1
ATOM 631 N N . SER A 1 87 ? -1.752 2.652 11.424 1.00 95.00 87 SER A N 1
ATOM 632 C CA . SER A 1 87 ? -3.183 2.987 11.351 1.00 95.00 87 SER A CA 1
ATOM 633 C C . SER A 1 87 ? -4.056 1.736 11.192 1.00 95.00 87 SER A C 1
ATOM 635 O O . SER A 1 87 ? -4.993 1.526 11.969 1.00 95.00 87 SER A O 1
ATOM 637 N N . LEU A 1 88 ? -3.715 0.839 10.257 1.00 94.88 88 LEU A N 1
ATOM 638 C CA . LEU A 1 88 ? -4.442 -0.424 10.059 1.00 94.88 88 LEU A CA 1
ATOM 639 C C . LEU A 1 88 ? -4.370 -1.328 11.295 1.00 94.88 88 LEU A C 1
ATOM 641 O O . LEU A 1 88 ? -5.396 -1.826 11.762 1.00 94.88 88 LEU A O 1
ATOM 645 N N . GLY A 1 89 ? -3.176 -1.502 11.868 1.00 94.25 89 GLY A N 1
ATOM 646 C CA . GLY A 1 89 ? -2.982 -2.329 13.056 1.00 94.25 89 GLY A CA 1
ATOM 647 C C . GLY A 1 89 ? -3.746 -1.799 14.269 1.00 94.25 89 GLY A C 1
ATOM 648 O O . GLY A 1 89 ? -4.307 -2.576 15.043 1.00 94.25 89 GLY A O 1
ATOM 649 N N . THR A 1 90 ? -3.818 -0.478 14.430 1.00 94.38 90 THR A N 1
ATOM 650 C CA . THR A 1 90 ? -4.605 0.151 15.499 1.00 94.38 90 THR A CA 1
ATOM 651 C C . THR A 1 90 ? -6.089 -0.111 15.302 1.00 94.38 90 THR A C 1
ATOM 653 O O . THR A 1 90 ? -6.757 -0.555 16.237 1.00 94.38 90 THR A O 1
ATOM 656 N N . ARG A 1 91 ? -6.594 0.045 14.075 1.00 92.75 91 ARG A N 1
ATOM 657 C CA . ARG A 1 91 ? -7.998 -0.225 13.767 1.00 92.75 91 ARG A CA 1
ATOM 658 C C . ARG A 1 91 ? -8.389 -1.678 14.015 1.00 92.75 91 ARG A C 1
ATOM 660 O O . ARG A 1 91 ? -9.441 -1.913 14.605 1.00 92.75 91 ARG A O 1
ATOM 667 N N . TRP A 1 92 ? -7.550 -2.635 13.621 1.00 92.88 92 TRP A N 1
ATOM 668 C CA . TRP A 1 92 ? -7.801 -4.059 13.865 1.00 92.88 92 TRP A CA 1
ATOM 669 C C . TRP A 1 92 ? -7.828 -4.404 15.350 1.00 92.88 92 TRP A C 1
ATOM 671 O O . TRP A 1 92 ? -8.738 -5.101 15.790 1.00 92.88 92 TRP A O 1
ATOM 681 N N . ARG A 1 93 ? -6.898 -3.864 16.146 1.00 94.00 93 ARG A N 1
ATOM 682 C CA . ARG A 1 93 ? -6.918 -4.054 17.605 1.00 94.00 93 ARG A CA 1
ATOM 683 C C . ARG A 1 93 ? -8.176 -3.468 18.245 1.00 94.00 93 ARG A C 1
ATOM 685 O O . ARG A 1 93 ? -8.730 -4.080 19.150 1.00 94.00 93 ARG A O 1
ATOM 692 N N . MET A 1 94 ? -8.632 -2.305 17.780 1.00 92.44 94 MET A N 1
ATOM 693 C CA . MET A 1 94 ? -9.864 -1.684 18.279 1.00 92.44 94 MET A CA 1
ATOM 694 C C . MET A 1 94 ? -11.110 -2.490 17.899 1.00 92.44 94 MET A C 1
ATOM 696 O O . MET A 1 94 ? -11.990 -2.661 18.733 1.00 92.44 94 MET A O 1
ATOM 700 N N . ALA A 1 95 ? -11.171 -3.014 16.672 1.00 89.62 95 ALA A N 1
ATOM 701 C CA . ALA A 1 95 ? -12.268 -3.873 16.232 1.00 89.62 95 ALA A CA 1
ATOM 702 C C . ALA A 1 95 ? -12.333 -5.179 17.044 1.00 89.62 95 ALA A C 1
ATOM 704 O O . ALA A 1 95 ? -13.388 -5.503 17.574 1.00 89.62 95 ALA A O 1
ATOM 705 N N . ALA A 1 96 ? -11.197 -5.859 17.234 1.00 91.50 96 ALA A N 1
ATOM 706 C CA . ALA A 1 96 ? -11.131 -7.094 18.019 1.00 91.50 96 ALA A CA 1
ATOM 707 C C . ALA A 1 96 ? -11.526 -6.889 19.494 1.00 91.50 96 ALA A C 1
ATOM 709 O O . ALA A 1 96 ? -12.148 -7.752 20.102 1.00 91.50 96 ALA A O 1
ATOM 710 N N . ARG A 1 97 ? -11.182 -5.735 20.084 1.00 93.56 97 ARG A N 1
ATOM 711 C CA . ARG A 1 97 ? -11.605 -5.386 21.451 1.00 93.56 97 ARG A CA 1
ATOM 712 C C . ARG A 1 97 ? -13.103 -5.130 21.563 1.00 93.56 97 ARG A C 1
ATOM 714 O O . ARG A 1 97 ? -13.669 -5.451 22.597 1.00 93.56 97 ARG A O 1
ATOM 721 N N . ALA A 1 98 ? -13.712 -4.530 20.541 1.00 90.12 98 ALA A N 1
ATOM 722 C CA . ALA A 1 98 ? -15.155 -4.319 20.511 1.00 90.12 98 ALA A CA 1
ATOM 723 C C . ALA A 1 98 ? -15.901 -5.658 20.412 1.00 90.12 98 ALA A C 1
ATOM 725 O O . ALA A 1 98 ? -16.845 -5.868 21.156 1.00 90.12 98 ALA A O 1
ATOM 726 N N . GLU A 1 99 ? -15.420 -6.579 19.572 1.00 89.25 99 GLU A N 1
ATOM 727 C CA . GLU A 1 99 ? -15.995 -7.925 19.423 1.00 89.25 99 GLU A CA 1
ATOM 728 C C . GLU A 1 99 ? -15.877 -8.772 20.699 1.00 89.25 99 GLU A C 1
ATOM 730 O O . GLU A 1 99 ? -16.763 -9.556 20.992 1.00 89.25 99 GLU A O 1
ATOM 735 N N . ALA A 1 100 ? -14.812 -8.599 21.489 1.00 88.00 100 ALA A N 1
ATOM 736 C CA . ALA A 1 100 ? -14.647 -9.301 22.765 1.00 88.00 100 ALA A CA 1
ATOM 737 C C . ALA A 1 100 ? -15.471 -8.709 23.929 1.00 88.00 100 ALA A C 1
ATOM 739 O O . ALA A 1 100 ? -15.454 -9.272 25.025 1.00 88.00 100 ALA A O 1
ATOM 740 N N . ALA A 1 101 ? -16.088 -7.540 23.734 1.00 81.75 101 ALA A N 1
ATOM 741 C CA . ALA A 1 101 ? -16.908 -6.867 24.739 1.00 81.75 101 ALA A CA 1
ATOM 742 C C . ALA A 1 101 ? -18.419 -7.118 24.555 1.00 81.75 101 ALA A C 1
ATOM 744 O O . ALA A 1 101 ? -19.174 -6.804 25.477 1.00 81.75 101 ALA A O 1
ATOM 745 N N . ASP A 1 102 ? -18.819 -7.655 23.397 1.00 64.69 102 ASP A N 1
ATOM 746 C CA . ASP A 1 102 ? -20.149 -8.220 23.104 1.00 64.69 102 ASP A CA 1
ATOM 747 C C . ASP A 1 102 ? -20.215 -9.702 23.523 1.00 64.69 102 ASP A C 1
ATOM 749 O O . ASP A 1 102 ? -21.299 -10.140 23.976 1.00 64.69 102 ASP A O 1
#

pLDDT: mean 86.79, std 14.21, range [38.34, 97.88]

Secondary structure (DSSP, 8-state):
-----SS----HHHHHHHHHGGGHHHHHHHHHHHHHHHHHHHHHH--HHHHHHHHHHHHHHHHHHH-THHHH-IIIIIHHHHHHHHHHHHHHHHHHHHHTT-

Radius of gyration: 17.22 Å; chains: 1; bounding box: 37×25×61 Å

Foldseek 3Di:
DDPDPPDPQPALLVVCCVPVNVNCVVVVVVLVVLLVVLVVVCVVPVDCLSVQLNCLSVVLNVVSRRHSCSVVPCVRPVVSVVSSCVVVVVVVVVVVVVVVVD

Sequence (102 aa):
AEGAASVPVESAVGVMLYQMGVGSLVFFGFLAALAVALRRQLIQTGDPDFLFGFVGIVTISANAVLQEEAFYSPLALAFCLLLVGVSLGTRWRMAARAEAAD